Protein AF-A0A3S2BE60-F1 (afdb_monomer_lite)

Radius of gyration: 14.91 Å; chains: 1; bounding box: 29×32×43 Å

Structure (mmCIF, N/CA/C/O backbone):
data_AF-A0A3S2BE60-F1
#
_entry.id   AF-A0A3S2BE60-F1
#
loop_
_atom_site.group_PDB
_atom_site.id
_atom_site.type_symbol
_atom_site.label_atom_id
_atom_site.label_alt_id
_atom_site.label_comp_id
_atom_site.label_asym_id
_atom_site.label_entity_id
_atom_site.label_seq_id
_atom_site.pdbx_PDB_ins_code
_atom_site.Cartn_x
_atom_site.Cartn_y
_atom_site.Cartn_z
_atom_site.occupancy
_atom_site.B_iso_or_equiv
_atom_site.auth_seq_id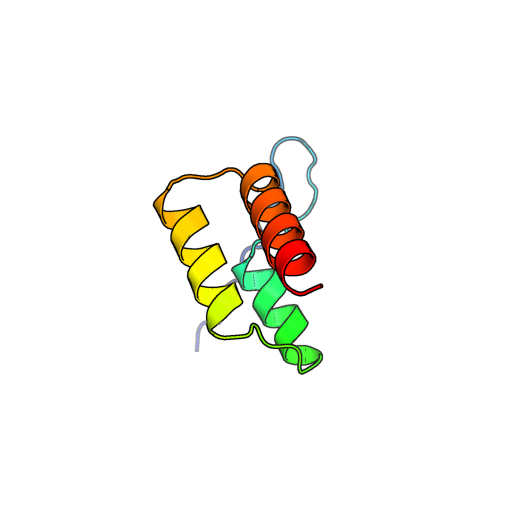
_atom_site.auth_comp_id
_atom_site.auth_asym_id
_atom_site.auth_atom_id
_atom_site.pdbx_PDB_model_num
ATOM 1 N N . MET A 1 1 ? -13.743 -19.531 -21.821 1.00 39.88 1 MET A N 1
ATOM 2 C CA . MET A 1 1 ? -13.614 -18.319 -20.979 1.00 39.88 1 MET A CA 1
ATOM 3 C C . MET A 1 1 ? -12.185 -17.809 -21.119 1.00 39.88 1 MET A C 1
ATOM 5 O O . MET A 1 1 ? -11.269 -18.569 -20.837 1.00 39.88 1 MET A O 1
ATOM 9 N N . LYS A 1 2 ? -11.966 -16.601 -21.657 1.00 37.06 2 LYS A N 1
ATOM 10 C CA . LYS A 1 2 ? -10.614 -16.028 -21.780 1.00 37.06 2 LYS A CA 1
ATOM 11 C C . LYS A 1 2 ? -10.190 -15.523 -20.400 1.00 37.06 2 LYS A C 1
ATOM 13 O O . LYS A 1 2 ? -10.848 -14.646 -19.851 1.00 37.06 2 LYS A O 1
ATOM 18 N N . SER A 1 3 ? -9.143 -16.113 -19.831 1.00 46.53 3 SER A N 1
ATOM 19 C CA . SER A 1 3 ? -8.533 -15.640 -18.590 1.00 46.53 3 SER A CA 1
ATOM 20 C C . SER A 1 3 ? -8.025 -14.205 -18.788 1.00 46.53 3 SER A C 1
ATOM 22 O O . SER A 1 3 ? -7.445 -13.905 -19.837 1.00 46.53 3 SER A O 1
ATOM 24 N N . PRO A 1 4 ? -8.228 -13.285 -17.828 1.00 53.16 4 PRO A N 1
ATOM 25 C CA . PRO A 1 4 ? -7.593 -11.983 -17.905 1.00 53.16 4 PRO A CA 1
ATOM 26 C C . PRO A 1 4 ? -6.092 -12.212 -17.734 1.00 53.16 4 PRO A C 1
ATOM 28 O O . PRO A 1 4 ? -5.606 -12.528 -16.651 1.00 53.16 4 PRO A O 1
ATOM 31 N N . SER A 1 5 ? -5.355 -12.113 -18.838 1.00 48.38 5 SER A N 1
ATOM 32 C CA . SER A 1 5 ? -3.897 -12.108 -18.850 1.00 48.38 5 SER A CA 1
ATOM 33 C C . SER A 1 5 ? -3.417 -10.944 -17.977 1.00 48.38 5 SER A C 1
ATOM 35 O O . SER A 1 5 ? -3.289 -9.814 -18.453 1.00 48.38 5 SER A O 1
ATOM 37 N N . SER A 1 6 ? -3.130 -11.207 -16.701 1.00 57.22 6 SER A N 1
ATOM 38 C CA . SER A 1 6 ? -2.424 -10.273 -15.831 1.00 57.22 6 SER A CA 1
ATOM 39 C C . SER A 1 6 ? -0.979 -10.182 -16.324 1.00 57.22 6 SER A C 1
ATOM 41 O O . SER A 1 6 ? -0.096 -10.893 -15.837 1.00 57.22 6 SER A O 1
ATOM 43 N N . ARG A 1 7 ? -0.722 -9.365 -17.351 1.00 59.78 7 ARG A N 1
ATOM 44 C CA . ARG A 1 7 ? 0.648 -9.068 -17.777 1.00 59.78 7 ARG A CA 1
ATOM 45 C C . ARG A 1 7 ? 1.320 -8.348 -16.621 1.00 59.78 7 ARG A C 1
ATOM 47 O O . ARG A 1 7 ? 1.098 -7.161 -16.410 1.00 59.78 7 ARG A O 1
ATOM 54 N N . ALA A 1 8 ? 2.101 -9.094 -15.847 1.00 60.84 8 ALA A N 1
ATOM 55 C CA . ALA A 1 8 ? 2.977 -8.519 -14.850 1.00 60.84 8 ALA A CA 1
ATOM 56 C C . ALA A 1 8 ? 3.880 -7.517 -15.574 1.00 60.84 8 ALA A C 1
ATOM 58 O O . ALA A 1 8 ? 4.642 -7.899 -16.466 1.00 60.84 8 ALA A O 1
ATOM 59 N N . SER A 1 9 ? 3.737 -6.234 -15.249 1.00 69.94 9 SER A N 1
ATOM 60 C CA . SER A 1 9 ? 4.581 -5.208 -15.835 1.00 69.94 9 SER A CA 1
ATOM 61 C C . SER A 1 9 ? 5.990 -5.369 -15.271 1.00 69.94 9 SER A C 1
ATOM 63 O O . SER A 1 9 ? 6.201 -5.567 -14.069 1.00 69.94 9 SER A O 1
ATOM 65 N N . ARG A 1 10 ? 6.969 -5.353 -16.170 1.00 80.19 10 ARG A N 1
ATOM 66 C CA . ARG A 1 10 ? 8.381 -5.293 -15.808 1.00 80.19 10 ARG A CA 1
ATOM 67 C C . ARG A 1 10 ? 8.827 -3.843 -15.895 1.00 80.19 10 ARG A C 1
ATOM 69 O O . ARG A 1 10 ? 8.400 -3.113 -16.788 1.00 80.19 10 ARG A O 1
ATOM 76 N N . SER A 1 11 ? 9.674 -3.427 -14.965 1.00 77.75 11 SER A N 1
ATOM 77 C CA . SER A 1 11 ? 10.349 -2.138 -15.028 1.00 77.75 11 SER A CA 1
ATOM 78 C C . SER A 1 11 ? 11.166 -2.074 -16.315 1.00 77.75 11 SER A C 1
ATOM 80 O O . SER A 1 11 ? 12.026 -2.924 -16.538 1.00 77.75 11 SER A O 1
ATOM 82 N N . ALA A 1 12 ? 10.935 -1.057 -17.146 1.00 78.56 12 ALA A N 1
ATOM 83 C CA . ALA A 1 12 ? 11.706 -0.862 -18.374 1.00 78.56 12 ALA A CA 1
ATOM 84 C C . ALA A 1 12 ? 13.197 -0.592 -18.095 1.00 78.56 12 ALA A C 1
ATOM 86 O O . ALA A 1 12 ? 14.040 -0.897 -18.928 1.00 78.56 12 ALA A O 1
ATOM 87 N N . LYS A 1 13 ? 13.527 -0.049 -16.912 1.00 82.62 13 LYS A N 1
ATOM 88 C CA . LYS A 1 13 ? 14.908 0.264 -16.517 1.00 82.62 13 LYS A CA 1
ATOM 89 C C . LYS A 1 13 ? 15.672 -0.936 -15.965 1.00 82.62 13 LYS A C 1
ATOM 91 O O . LYS A 1 13 ? 16.876 -1.015 -16.152 1.00 82.62 13 LYS A O 1
ATOM 96 N N . THR A 1 14 ? 14.998 -1.829 -15.240 1.00 83.12 14 THR A N 1
ATOM 97 C CA . THR A 1 14 ? 15.670 -2.896 -14.471 1.00 83.12 14 THR A CA 1
ATOM 98 C C . THR A 1 14 ? 15.260 -4.305 -14.887 1.00 83.12 14 THR A C 1
ATOM 100 O O . THR A 1 14 ? 15.823 -5.272 -14.389 1.00 83.12 14 THR A O 1
ATOM 103 N N . GLY A 1 15 ? 14.248 -4.457 -15.746 1.00 84.81 15 GLY A N 1
ATOM 104 C CA . GLY A 1 15 ? 13.690 -5.754 -16.147 1.00 84.81 15 GLY A CA 1
ATOM 105 C C . GLY A 1 15 ? 12.948 -6.502 -15.031 1.00 84.81 15 GLY A C 1
ATOM 106 O O . GLY A 1 15 ? 12.334 -7.538 -15.289 1.00 84.81 15 GLY A O 1
ATOM 107 N N . GLN A 1 16 ? 12.964 -5.983 -13.802 1.00 84.75 16 GLN A N 1
ATOM 108 C CA . GLN A 1 16 ? 12.351 -6.612 -12.636 1.00 84.75 16 GLN A CA 1
ATOM 109 C C . GLN A 1 16 ? 10.830 -6.469 -12.658 1.00 84.75 16 GLN A C 1
ATOM 111 O O . GLN A 1 16 ? 10.288 -5.473 -13.142 1.00 84.75 16 GLN A O 1
ATOM 116 N N . PHE A 1 17 ? 10.133 -7.459 -12.102 1.00 82.81 17 PHE A N 1
ATOM 117 C CA . PHE A 1 17 ? 8.689 -7.382 -11.905 1.00 82.81 17 PHE A CA 1
ATOM 118 C C . PHE A 1 17 ? 8.332 -6.251 -10.938 1.00 82.81 17 PHE A C 1
ATOM 120 O O . PHE A 1 17 ? 8.925 -6.132 -9.868 1.00 82.81 17 PHE A O 1
ATOM 127 N N . VAL A 1 18 ? 7.334 -5.444 -11.301 1.00 80.75 18 VAL A N 1
ATOM 128 C CA . VAL A 1 18 ? 6.835 -4.368 -10.442 1.00 80.75 18 VAL A CA 1
ATOM 129 C C . VAL A 1 18 ? 5.662 -4.893 -9.623 1.00 80.75 18 VAL A C 1
ATOM 131 O O . VAL A 1 18 ? 4.629 -5.287 -10.169 1.00 80.75 18 VAL A O 1
ATOM 134 N N . LEU A 1 19 ? 5.816 -4.900 -8.298 1.00 83.62 19 LEU A N 1
ATOM 135 C CA . LEU A 1 19 ? 4.714 -5.198 -7.392 1.00 83.62 19 LEU A CA 1
ATOM 136 C C . LEU A 1 19 ? 3.847 -3.944 -7.230 1.00 83.62 19 LEU A C 1
ATOM 138 O O . LEU A 1 19 ? 4.233 -2.984 -6.566 1.00 83.62 19 LEU A O 1
ATOM 142 N N . THR A 1 20 ? 2.682 -3.937 -7.875 1.00 83.75 20 THR A N 1
ATOM 143 C CA . THR A 1 20 ? 1.687 -2.869 -7.716 1.00 83.75 20 THR A CA 1
ATOM 144 C C . THR A 1 20 ? 0.907 -3.047 -6.414 1.00 83.75 20 THR A C 1
ATOM 146 O O . THR A 1 20 ? 0.846 -4.149 -5.870 1.00 83.75 20 THR A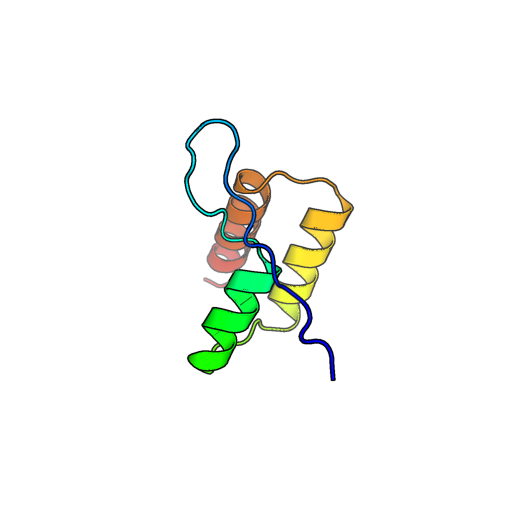 O 1
ATOM 149 N N . SER A 1 21 ? 0.272 -1.977 -5.926 1.00 81.31 21 SER A N 1
ATOM 150 C CA . SER A 1 21 ? -0.563 -2.029 -4.716 1.00 81.31 21 SER A CA 1
ATOM 151 C C . SER A 1 21 ? -1.685 -3.063 -4.823 1.00 81.31 21 SER A C 1
ATOM 153 O O . SER A 1 21 ? -1.872 -3.841 -3.899 1.00 81.31 21 SER A O 1
ATOM 155 N N . GLU A 1 22 ? -2.360 -3.135 -5.974 1.00 83.94 22 GLU A N 1
ATOM 156 C CA . GLU A 1 22 ? -3.419 -4.122 -6.234 1.00 83.94 22 GLU A CA 1
ATOM 157 C C . GLU A 1 22 ? -2.892 -5.564 -6.154 1.00 83.94 22 GLU A C 1
ATOM 159 O O . GLU A 1 22 ? -3.548 -6.467 -5.635 1.00 83.94 22 GLU A O 1
ATOM 164 N N . ARG A 1 23 ? -1.680 -5.805 -6.666 1.00 86.31 23 ARG A N 1
ATOM 165 C CA . ARG A 1 23 ? -1.076 -7.137 -6.625 1.00 86.31 23 ARG A CA 1
ATOM 166 C C . ARG A 1 23 ? -0.599 -7.490 -5.222 1.00 86.31 23 ARG A C 1
ATOM 168 O O . ARG A 1 23 ? -0.771 -8.630 -4.808 1.00 86.31 23 ARG A O 1
ATOM 175 N N . GLY A 1 24 ? -0.043 -6.516 -4.503 1.00 87.75 24 GLY A N 1
ATOM 176 C CA . GLY A 1 24 ? 0.291 -6.656 -3.089 1.00 87.75 24 GLY A CA 1
ATOM 177 C C . GLY A 1 24 ? -0.935 -7.023 -2.255 1.00 87.75 24 GLY A C 1
ATOM 178 O O . GLY A 1 24 ? -0.868 -7.971 -1.487 1.00 87.75 24 GLY A O 1
ATOM 179 N N . GLU A 1 25 ? -2.074 -6.367 -2.481 1.00 88.00 25 GLU A N 1
ATOM 180 C CA . GLU A 1 25 ? -3.332 -6.662 -1.782 1.00 88.00 25 GLU A CA 1
ATOM 181 C C . GLU A 1 25 ? -3.813 -8.099 -2.021 1.00 88.00 25 GLU A C 1
ATOM 183 O O . GLU A 1 25 ? -4.181 -8.790 -1.074 1.00 88.00 25 GLU A O 1
ATOM 188 N N . LYS A 1 26 ? -3.731 -8.594 -3.263 1.00 89.38 26 LYS A N 1
ATOM 189 C CA . LYS A 1 26 ? -4.063 -9.994 -3.583 1.00 89.38 26 LYS A CA 1
ATOM 1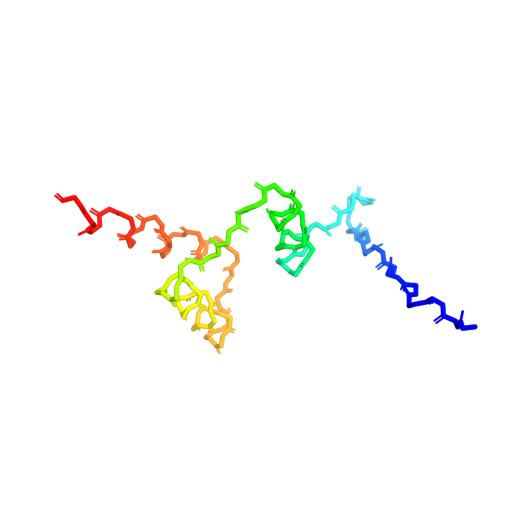90 C C . LYS A 1 26 ? -3.151 -10.992 -2.868 1.00 89.38 26 LYS A C 1
ATOM 192 O O . LYS A 1 26 ? -3.633 -12.036 -2.449 1.00 89.38 26 LYS A O 1
ATOM 197 N N . ILE A 1 27 ? -1.860 -10.681 -2.727 1.00 90.50 27 ILE A N 1
ATOM 198 C CA . ILE A 1 27 ? -0.912 -11.520 -1.976 1.00 90.50 27 ILE A CA 1
ATOM 199 C C . ILE A 1 27 ? -1.264 -11.496 -0.487 1.00 90.50 27 ILE A C 1
ATOM 201 O O . ILE A 1 27 ? -1.423 -12.550 0.117 1.00 90.50 27 ILE A O 1
ATOM 205 N N . SER A 1 28 ? -1.469 -10.310 0.086 1.00 90.31 28 SER A N 1
ATOM 206 C CA . SER A 1 28 ? -1.859 -10.150 1.489 1.00 90.31 28 SER A CA 1
ATOM 207 C C . SER A 1 28 ? -3.164 -10.883 1.821 1.00 90.31 28 SER A C 1
ATOM 209 O O . SER A 1 28 ? -3.254 -11.525 2.864 1.00 90.31 28 SER A O 1
ATOM 211 N N . ALA A 1 29 ? -4.148 -10.868 0.918 1.00 92.81 29 ALA A N 1
ATOM 212 C CA . ALA A 1 29 ? -5.414 -11.572 1.106 1.00 92.81 29 ALA A CA 1
ATOM 213 C C . ALA A 1 29 ? -5.248 -13.100 1.199 1.00 92.81 29 ALA A C 1
ATOM 215 O O . ALA A 1 29 ? -5.973 -13.737 1.962 1.00 92.81 29 ALA A O 1
ATOM 216 N N . VAL A 1 30 ? -4.286 -13.688 0.472 1.00 95.06 30 VAL A N 1
ATOM 217 C CA . VAL A 1 30 ? -3.964 -15.128 0.574 1.00 95.06 30 VAL A CA 1
ATOM 218 C C . VAL A 1 30 ? -3.458 -15.483 1.974 1.00 95.06 30 VAL A C 1
ATOM 220 O O . VAL A 1 30 ? -3.728 -16.573 2.466 1.00 95.06 30 VAL A O 1
ATOM 223 N N . GLU A 1 31 ? -2.786 -14.548 2.641 1.00 93.81 31 GLU A N 1
ATOM 224 C CA . GLU A 1 31 ? -2.294 -14.698 4.014 1.00 93.81 31 GLU A CA 1
ATOM 225 C C . GLU A 1 31 ? -3.328 -14.265 5.073 1.00 93.81 31 GLU A C 1
ATOM 227 O O . GLU A 1 31 ? -3.011 -14.177 6.258 1.00 93.81 31 GLU A O 1
ATOM 232 N N . GLY A 1 32 ? -4.570 -13.964 4.671 1.00 94.12 32 GLY A N 1
ATOM 233 C CA . GLY A 1 32 ? -5.623 -13.489 5.575 1.00 94.12 32 GLY A CA 1
ATOM 234 C C . GLY A 1 32 ? -5.409 -12.061 6.089 1.00 94.12 32 GLY A C 1
ATOM 235 O O . GLY A 1 32 ? -6.076 -11.635 7.032 1.00 94.12 32 GLY A O 1
ATOM 236 N N . MET A 1 33 ? -4.495 -11.302 5.482 1.00 92.94 33 MET A N 1
ATOM 237 C CA . MET A 1 33 ? -4.218 -9.919 5.854 1.00 92.94 33 MET A CA 1
ATOM 238 C C . MET A 1 33 ? -5.129 -8.960 5.087 1.00 92.94 33 MET A C 1
ATOM 240 O O . MET A 1 33 ? -5.178 -8.966 3.857 1.00 92.94 33 MET A O 1
ATOM 244 N N . THR A 1 34 ? -5.809 -8.078 5.817 1.00 91.06 34 THR A N 1
ATOM 245 C CA . THR A 1 34 ? -6.661 -7.030 5.245 1.00 91.06 34 THR A CA 1
ATOM 246 C C . THR A 1 34 ? -6.321 -5.666 5.832 1.00 91.06 34 THR A C 1
ATOM 248 O O . THR A 1 34 ? -5.841 -5.537 6.962 1.00 91.06 34 THR A O 1
ATOM 251 N N . LEU A 1 35 ? -6.547 -4.611 5.049 1.00 89.19 35 LEU A N 1
ATOM 252 C CA . LEU A 1 35 ? -6.373 -3.247 5.532 1.00 89.19 35 LEU A CA 1
ATOM 253 C C . LEU A 1 35 ? -7.526 -2.860 6.455 1.00 89.19 35 LEU A C 1
ATOM 255 O O . LEU A 1 35 ? -8.697 -3.068 6.142 1.00 89.19 35 LEU A O 1
ATOM 259 N N . SER A 1 36 ? -7.199 -2.192 7.562 1.00 91.00 36 SER A N 1
ATOM 260 C CA . SER A 1 36 ? -8.230 -1.529 8.357 1.00 91.00 36 SER A CA 1
ATOM 261 C C . SER A 1 36 ? -8.899 -0.408 7.542 1.00 91.00 36 SER A C 1
ATOM 263 O O . SER A 1 36 ? -8.222 0.253 6.743 1.00 91.00 36 SER A O 1
ATOM 265 N N . PRO A 1 37 ? -10.188 -0.099 7.784 1.00 92.31 37 PRO A N 1
ATOM 266 C CA . PRO A 1 37 ? -10.891 0.968 7.065 1.00 92.31 37 PRO A CA 1
ATOM 267 C C . PRO A 1 37 ? -10.178 2.328 7.126 1.00 92.31 37 PRO A C 1
ATOM 269 O O . PRO A 1 37 ? -10.201 3.097 6.167 1.00 92.31 37 PRO A O 1
ATOM 272 N N . ARG A 1 38 ? -9.506 2.622 8.248 1.00 92.00 38 ARG A N 1
ATOM 273 C CA . ARG A 1 38 ? -8.713 3.846 8.436 1.00 92.00 38 ARG A CA 1
ATOM 274 C C . ARG A 1 38 ? -7.505 3.888 7.499 1.00 92.00 38 ARG A C 1
ATOM 276 O O . ARG A 1 38 ? -7.310 4.887 6.811 1.00 92.00 38 ARG A O 1
ATOM 283 N N . MET A 1 39 ? -6.726 2.807 7.438 1.00 91.56 39 MET A N 1
ATOM 284 C CA . MET A 1 39 ? -5.548 2.735 6.564 1.00 91.56 39 MET A CA 1
ATOM 285 C C . MET A 1 39 ? -5.935 2.705 5.084 1.00 91.56 39 MET A C 1
ATOM 287 O O . MET A 1 39 ? -5.274 3.347 4.272 1.00 91.56 39 MET A O 1
ATOM 291 N N . ALA A 1 40 ? -7.045 2.047 4.736 1.00 91.44 40 ALA A N 1
ATOM 292 C CA . ALA A 1 40 ? -7.585 2.074 3.379 1.00 91.44 40 ALA A CA 1
ATOM 293 C C . ALA A 1 40 ? -7.915 3.510 2.926 1.00 91.44 40 ALA A C 1
ATOM 295 O O . ALA A 1 40 ? -7.499 3.931 1.845 1.00 91.44 40 ALA A O 1
ATOM 296 N N . LYS A 1 41 ? -8.581 4.303 3.781 1.00 92.62 41 LYS A N 1
ATOM 297 C CA . LYS A 1 41 ? -8.860 5.724 3.506 1.00 92.62 41 LYS A CA 1
ATOM 298 C C . LYS A 1 41 ? -7.582 6.549 3.352 1.00 92.62 41 LYS A C 1
ATOM 300 O O . LYS A 1 41 ? -7.486 7.339 2.417 1.00 92.62 41 LYS A O 1
ATOM 305 N N . LEU A 1 42 ? -6.601 6.352 4.235 1.00 91.50 42 LEU A N 1
ATOM 306 C CA . LEU A 1 42 ? -5.315 7.055 4.181 1.00 91.50 42 LEU A CA 1
ATOM 307 C C . LEU A 1 42 ? -4.587 6.801 2.850 1.00 91.50 42 LEU A C 1
ATOM 309 O O . LEU A 1 42 ? -4.118 7.739 2.204 1.00 91.50 42 LEU A O 1
ATOM 313 N N . LEU A 1 43 ? -4.546 5.545 2.402 1.00 90.12 43 LEU A N 1
ATOM 314 C CA . LEU A 1 43 ? -3.939 5.175 1.124 1.00 90.12 43 LEU A CA 1
ATOM 315 C C . LEU A 1 43 ? -4.695 5.767 -0.071 1.00 90.12 43 LEU A C 1
ATOM 317 O O . LEU A 1 43 ? -4.058 6.298 -0.983 1.00 90.12 43 LEU A O 1
ATOM 321 N N . ALA A 1 44 ? -6.031 5.722 -0.056 1.00 91.19 44 ALA A N 1
ATOM 322 C CA . ALA A 1 44 ? -6.864 6.291 -1.116 1.00 91.19 44 ALA A CA 1
ATOM 323 C C . ALA A 1 44 ? -6.673 7.811 -1.248 1.00 91.19 44 ALA A C 1
ATOM 325 O O . ALA A 1 44 ? -6.550 8.326 -2.360 1.00 91.19 44 ALA A O 1
ATOM 326 N N . LEU A 1 45 ? -6.581 8.523 -0.120 1.00 92.31 45 LEU A N 1
ATOM 327 C CA . LEU A 1 45 ? -6.259 9.950 -0.100 1.00 92.31 45 LEU A CA 1
ATOM 328 C C . LEU A 1 45 ? -4.880 10.209 -0.707 1.00 92.31 45 LEU A C 1
ATOM 330 O O . LEU A 1 45 ? -4.758 11.056 -1.587 1.00 92.31 45 LEU A O 1
ATOM 334 N N . GLY A 1 46 ? -3.860 9.445 -0.310 1.00 91.00 46 GLY A N 1
ATOM 335 C CA . GLY A 1 46 ? -2.516 9.609 -0.861 1.00 91.00 46 GLY A CA 1
ATOM 336 C C . GLY A 1 46 ? -2.463 9.424 -2.380 1.00 91.00 46 GLY A C 1
ATOM 337 O O . GLY A 1 46 ? -1.803 10.198 -3.066 1.00 91.00 46 GLY A O 1
ATOM 338 N N . VAL A 1 47 ? -3.208 8.456 -2.922 1.00 89.12 47 VAL A N 1
ATOM 339 C CA . VAL A 1 47 ? -3.339 8.276 -4.379 1.00 89.12 47 VAL A CA 1
ATOM 340 C C . VAL A 1 47 ? -4.049 9.467 -5.023 1.00 89.12 47 VAL A C 1
ATOM 342 O O . VAL A 1 47 ? -3.564 9.994 -6.020 1.00 89.12 47 VAL A O 1
ATOM 345 N N . ARG A 1 48 ? -5.162 9.931 -4.442 1.00 92.25 48 ARG A N 1
ATOM 346 C CA . ARG A 1 48 ? -5.927 11.077 -4.959 1.00 92.25 48 ARG A CA 1
ATOM 347 C C . ARG A 1 48 ? -5.111 12.373 -4.982 1.00 92.25 48 ARG A C 1
ATOM 349 O O . ARG A 1 48 ? -5.281 13.173 -5.893 1.00 92.25 48 ARG A O 1
ATOM 356 N N . HIS A 1 49 ? -4.233 12.566 -4.003 1.00 93.12 49 HIS A N 1
ATOM 357 C CA . HIS A 1 49 ? -3.334 13.719 -3.921 1.00 93.12 49 HIS A CA 1
ATOM 358 C C . HIS A 1 49 ? -2.080 13.589 -4.799 1.00 93.12 49 HIS A C 1
ATOM 360 O O . HIS A 1 49 ? -1.258 14.498 -4.806 1.00 93.12 49 HIS A O 1
ATOM 366 N N . GLY A 1 50 ? -1.920 12.487 -5.541 1.00 91.75 50 GLY A N 1
ATOM 367 C CA . GLY A 1 50 ? -0.763 12.279 -6.414 1.00 91.75 50 GLY A CA 1
ATOM 368 C C . GLY A 1 50 ? 0.538 11.999 -5.661 1.00 91.75 50 GLY A C 1
ATOM 369 O O . GLY A 1 50 ? 1.613 12.187 -6.222 1.00 91.75 50 GLY A O 1
ATOM 370 N N . LEU A 1 51 ? 0.459 11.545 -4.405 1.00 91.94 51 LEU A N 1
ATOM 371 C CA . LEU A 1 51 ? 1.642 11.293 -3.590 1.00 91.94 51 LEU A CA 1
ATOM 372 C C . LEU A 1 51 ? 2.469 10.129 -4.144 1.00 91.94 51 LEU A C 1
ATOM 374 O O . LEU A 1 51 ? 1.958 9.058 -4.511 1.00 91.94 51 LEU A O 1
ATOM 378 N N . SER A 1 52 ? 3.784 10.306 -4.104 1.00 90.25 52 SER A N 1
ATOM 379 C CA . SER A 1 52 ? 4.756 9.263 -4.396 1.00 90.25 52 SER A CA 1
ATOM 380 C C . SER A 1 52 ? 4.621 8.077 -3.432 1.00 90.25 52 SER A C 1
ATOM 382 O O . SER A 1 52 ? 3.917 8.103 -2.416 1.00 90.25 52 SER A O 1
ATOM 384 N N . GLY A 1 53 ? 5.276 6.964 -3.769 1.00 87.38 53 GLY A N 1
ATOM 385 C CA . GLY A 1 53 ? 5.302 5.793 -2.891 1.00 87.38 53 GLY A CA 1
ATOM 386 C C . GLY A 1 53 ? 5.964 6.083 -1.540 1.00 87.38 53 GLY A C 1
ATOM 387 O O . GLY A 1 53 ? 5.480 5.605 -0.516 1.00 87.38 53 GLY A O 1
ATOM 388 N N . ASP A 1 54 ? 7.036 6.878 -1.534 1.00 90.56 54 ASP A N 1
ATOM 389 C CA . ASP A 1 54 ? 7.758 7.261 -0.317 1.00 90.56 54 ASP A CA 1
ATOM 3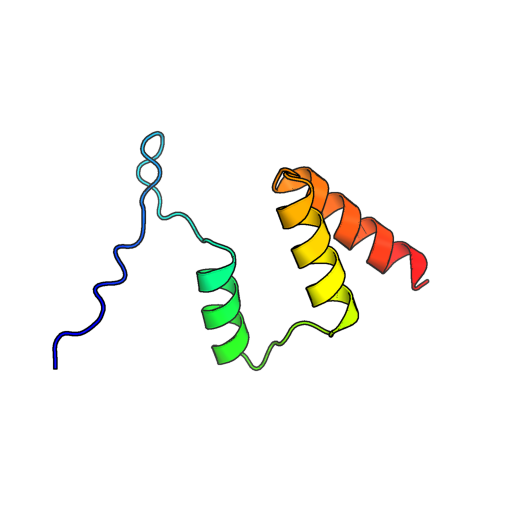90 C C . ASP A 1 54 ? 6.924 8.158 0.591 1.00 90.56 54 ASP A C 1
ATOM 392 O O . ASP A 1 54 ? 6.819 7.887 1.785 1.00 90.56 54 ASP A O 1
ATOM 396 N N . GLU A 1 55 ? 6.244 9.157 0.031 1.00 91.94 55 GLU A N 1
ATOM 397 C CA . GLU A 1 55 ? 5.354 10.034 0.800 1.00 91.94 55 GLU A CA 1
ATOM 398 C C . GLU A 1 55 ? 4.208 9.248 1.440 1.00 91.94 55 GLU A C 1
ATOM 400 O O . GLU A 1 55 ? 3.920 9.411 2.628 1.00 91.94 55 GLU A O 1
ATOM 405 N N . ARG A 1 56 ? 3.604 8.315 0.693 1.00 91.75 56 ARG A N 1
ATOM 406 C CA . ARG A 1 56 ? 2.579 7.417 1.242 1.00 91.75 56 ARG A CA 1
ATOM 407 C C . ARG A 1 56 ? 3.127 6.558 2.384 1.00 91.75 56 ARG A C 1
ATOM 409 O O . ARG A 1 56 ? 2.457 6.425 3.405 1.00 91.75 56 ARG A O 1
ATOM 416 N N . ARG A 1 57 ? 4.342 6.009 2.257 1.00 91.31 57 ARG A N 1
ATOM 417 C CA . ARG A 1 57 ? 4.997 5.245 3.338 1.00 91.31 57 ARG A CA 1
ATOM 418 C C . ARG A 1 57 ? 5.242 6.101 4.578 1.00 91.31 57 ARG A C 1
ATOM 420 O O . ARG A 1 57 ? 5.017 5.621 5.688 1.00 91.31 57 ARG A O 1
ATOM 427 N N . SER A 1 58 ? 5.675 7.345 4.400 1.00 93.81 58 SER A N 1
ATOM 428 C CA . SER A 1 58 ? 5.879 8.287 5.501 1.00 93.81 58 SER A CA 1
ATOM 429 C C . SER A 1 58 ? 4.572 8.583 6.237 1.00 93.81 58 SER A C 1
ATOM 431 O O . SER A 1 58 ? 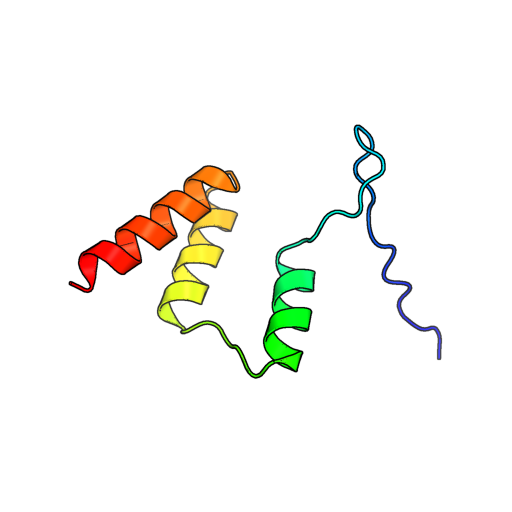4.541 8.488 7.461 1.00 93.81 58 SER A O 1
ATOM 433 N N . LEU A 1 59 ? 3.465 8.816 5.519 1.00 91.69 59 LEU A N 1
ATOM 434 C CA . LEU A 1 59 ? 2.145 9.013 6.135 1.00 91.69 59 LEU A CA 1
ATOM 435 C C . LEU A 1 59 ? 1.693 7.810 6.970 1.00 91.69 59 LEU A C 1
ATOM 437 O O . LEU A 1 59 ? 1.188 7.990 8.075 1.00 91.69 59 LEU A O 1
ATOM 441 N N . ILE A 1 60 ? 1.899 6.585 6.475 1.00 91.00 60 ILE A N 1
ATOM 442 C CA . ILE A 1 60 ? 1.560 5.361 7.220 1.00 91.00 60 ILE A CA 1
ATOM 443 C C . ILE A 1 60 ? 2.374 5.277 8.516 1.00 91.00 60 ILE A C 1
ATOM 445 O O . ILE A 1 60 ? 1.814 4.989 9.573 1.00 91.00 60 ILE A O 1
ATOM 449 N N . LYS A 1 61 ? 3.686 5.543 8.455 1.00 93.25 61 LYS A N 1
ATOM 450 C CA . LYS A 1 61 ? 4.563 5.527 9.637 1.00 93.25 61 LYS A CA 1
ATOM 451 C C . LYS A 1 61 ? 4.129 6.559 10.676 1.00 93.25 61 LYS A C 1
ATOM 453 O O . LYS A 1 61 ? 4.039 6.226 11.856 1.00 93.25 61 LYS A O 1
ATOM 458 N N . GLU A 1 62 ? 3.818 7.777 10.240 1.00 92.69 62 GLU A N 1
ATOM 459 C CA . GLU A 1 62 ? 3.317 8.835 11.121 1.00 92.69 62 GLU A CA 1
ATOM 460 C C . GLU A 1 62 ? 1.983 8.453 11.769 1.00 92.69 62 GLU A C 1
ATOM 462 O O . GLU A 1 62 ? 1.798 8.633 12.972 1.00 92.69 62 GLU A O 1
ATOM 467 N N . GLU A 1 63 ? 1.072 7.861 11.001 1.00 90.50 63 GLU A N 1
ATOM 468 C CA . GLU A 1 63 ? -0.226 7.418 11.506 1.00 90.50 63 GLU A CA 1
ATOM 469 C C . GLU A 1 63 ? -0.102 6.303 12.554 1.00 90.50 63 GLU A C 1
ATOM 471 O O . GLU A 1 63 ? -0.827 6.296 13.551 1.00 90.50 63 GLU A O 1
ATOM 476 N N . ILE A 1 64 ? 0.848 5.384 12.365 1.00 89.81 64 ILE A N 1
ATOM 477 C CA . ILE A 1 64 ? 1.179 4.351 13.353 1.00 8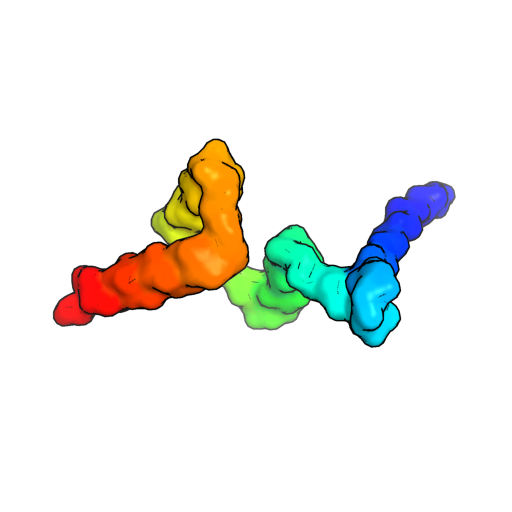9.81 64 ILE A CA 1
ATOM 478 C C . ILE A 1 64 ? 1.800 4.986 14.603 1.00 89.81 64 ILE A C 1
ATOM 480 O O . ILE A 1 64 ? 1.436 4.610 15.716 1.00 89.81 64 ILE A O 1
ATOM 484 N N . ARG A 1 65 ? 2.692 5.973 14.446 1.00 90.81 65 ARG A N 1
ATOM 485 C CA . ARG A 1 65 ? 3.347 6.665 15.567 1.00 90.81 65 ARG A CA 1
ATOM 486 C C . ARG A 1 65 ? 2.352 7.405 16.462 1.00 90.81 65 ARG A C 1
ATOM 488 O O . ARG A 1 65 ? 2.509 7.374 17.675 1.00 90.81 65 ARG A O 1
ATOM 495 N N . LYS A 1 66 ? 1.309 8.010 15.883 1.00 85.06 66 LYS A N 1
ATOM 496 C CA . LYS A 1 66 ? 0.220 8.680 16.623 1.00 85.06 66 LYS A CA 1
ATOM 497 C C . LYS A 1 66 ? -0.642 7.735 17.462 1.00 85.06 66 LYS A C 1
ATOM 499 O O . LYS A 1 66 ? -1.430 8.203 18.273 1.00 85.06 66 LYS A O 1
ATOM 504 N N . LYS A 1 67 ? -0.561 6.422 17.228 1.00 73.81 67 LYS A N 1
ATOM 505 C CA . LYS A 1 67 ? -1.317 5.409 17.978 1.00 73.81 67 LYS A CA 1
ATOM 506 C C . LYS A 1 67 ? -0.632 5.026 19.304 1.00 73.81 67 LYS A C 1
ATOM 508 O O . LYS A 1 67 ? -1.134 4.147 19.998 1.00 73.81 67 LYS A O 1
ATOM 513 N N . LYS A 1 68 ? 0.518 5.625 19.617 1.00 53.97 68 LYS A N 1
ATOM 514 C CA . LYS A 1 68 ? 1.278 5.385 20.845 1.00 53.97 68 LYS A CA 1
ATOM 515 C C . LYS A 1 68 ? 0.825 6.326 21.953 1.00 53.97 68 LYS A C 1
ATOM 517 O O . LYS A 1 68 ? 0.770 5.842 23.100 1.00 53.97 68 LYS A O 1
#

Foldseek 3Di:
DDDPPPPQDADPVPRHGDCDPVNVQVVCVVVVHDDDPVLVVLLVVCVVVVHDPVVSVVSVVVVVVVVD

Sequence (68 aa):
MKSPSSRASRSAKTGQFVLTSERGEKISAVEGMTLSPRMAKLLALGVRHGLSGDERRSLIKEEIRKKK

pLDDT: mean 83.48, std 13.98, range [37.06, 95.06]

Secondary structure (DSSP, 8-state):
--------PBPTTT-PBP--HHHHHHHHHHTT----HHHHHHHHHHHHTT--HHHHHHHHHHHHHTT-